Protein AF-A0A7S2GEI8-F1 (afdb_monomer)

Structure (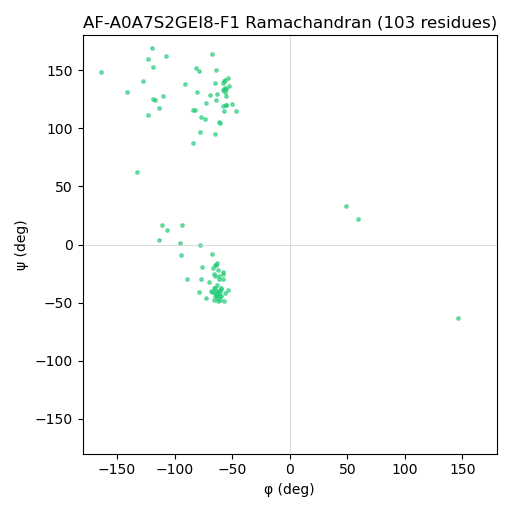mmCIF, N/CA/C/O backbone):
data_AF-A0A7S2GEI8-F1
#
_entry.id   AF-A0A7S2GEI8-F1
#
loop_
_atom_site.group_PDB
_atom_site.id
_atom_site.type_symbol
_atom_site.label_atom_id
_atom_site.label_alt_id
_atom_site.label_comp_id
_atom_site.label_asym_id
_atom_site.label_entity_id
_atom_site.label_seq_id
_atom_site.pdbx_PDB_ins_code
_atom_site.Cartn_x
_atom_site.Cartn_y
_atom_site.Cartn_z
_atom_site.occupancy
_atom_site.B_iso_or_equiv
_atom_site.auth_seq_id
_atom_site.auth_comp_id
_atom_site.auth_asym_id
_atom_site.auth_atom_id
_atom_site.pdbx_PDB_model_num
ATOM 1 N N . VAL A 1 1 ? -4.765 19.783 -20.322 1.00 53.56 1 VAL A N 1
ATOM 2 C CA . VAL A 1 1 ? -4.972 18.432 -19.749 1.00 53.56 1 VAL A CA 1
ATOM 3 C C . VAL A 1 1 ? -3.584 17.814 -19.618 1.00 53.56 1 VAL A C 1
ATOM 5 O O . VAL A 1 1 ? -2.821 17.963 -20.561 1.00 53.56 1 VAL A O 1
ATOM 8 N N . GLY A 1 2 ? -3.158 17.361 -18.438 1.00 67.00 2 GLY A N 1
ATOM 9 C CA . GLY A 1 2 ? -1.764 16.939 -18.204 1.00 67.00 2 GLY A CA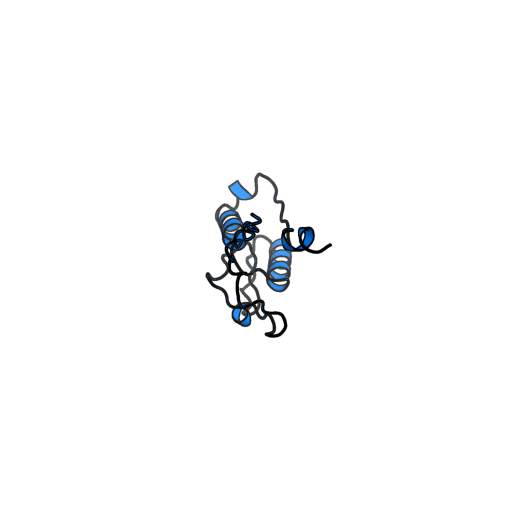 1
ATOM 10 C C . GLY A 1 2 ? -1.241 17.235 -16.795 1.00 67.00 2 GLY A C 1
ATOM 11 O O . GLY A 1 2 ? -0.951 16.318 -16.037 1.00 67.00 2 GLY A O 1
ATOM 12 N N . GLN A 1 3 ? -1.150 18.510 -16.396 1.00 68.56 3 GLN A N 1
ATOM 13 C CA . GLN A 1 3 ? -0.620 18.880 -15.068 1.00 68.56 3 GLN A CA 1
ATOM 14 C C . GLN A 1 3 ? -1.558 18.496 -13.913 1.00 68.56 3 GLN A C 1
ATOM 16 O O . GLN A 1 3 ? -1.095 18.182 -12.820 1.00 68.56 3 GLN A O 1
ATOM 21 N N . ALA A 1 4 ? -2.873 18.521 -14.152 1.00 69.31 4 ALA A N 1
ATOM 22 C CA . ALA A 1 4 ? -3.867 18.128 -13.159 1.00 69.31 4 ALA A CA 1
ATOM 23 C C . ALA A 1 4 ? -3.882 16.605 -12.949 1.00 69.31 4 ALA A C 1
ATOM 25 O O . ALA A 1 4 ? -3.823 16.164 -11.806 1.00 69.31 4 ALA A O 1
ATOM 26 N N . GLU A 1 5 ? -3.874 15.801 -14.022 1.00 70.56 5 GLU A N 1
ATOM 27 C CA . GLU A 1 5 ? -3.798 14.338 -13.899 1.00 70.56 5 GLU A CA 1
ATOM 28 C C . GLU A 1 5 ? -2.465 13.874 -13.311 1.00 70.56 5 GLU A C 1
ATOM 30 O O . GLU A 1 5 ? -2.461 12.977 -12.478 1.00 70.56 5 GLU A O 1
ATOM 35 N N . HIS A 1 6 ? -1.348 14.524 -13.656 1.00 65.88 6 HIS A N 1
ATOM 36 C CA . HIS A 1 6 ? -0.038 14.176 -13.097 1.00 65.88 6 HIS A CA 1
ATOM 37 C C . HIS A 1 6 ? 0.063 14.424 -11.582 1.00 65.88 6 HIS A C 1
ATOM 39 O O . HIS A 1 6 ? 0.843 13.772 -10.893 1.00 65.88 6 HIS A O 1
ATOM 45 N N . ARG A 1 7 ? -0.725 15.369 -11.053 1.00 66.56 7 ARG A N 1
ATOM 46 C CA . ARG A 1 7 ? -0.787 15.686 -9.617 1.00 66.56 7 ARG A CA 1
ATOM 47 C C . ARG A 1 7 ? -1.913 14.957 -8.890 1.00 66.56 7 ARG A C 1
ATOM 49 O O . ARG A 1 7 ? -1.980 15.033 -7.664 1.00 66.56 7 ARG A O 1
ATOM 56 N N . SER A 1 8 ? -2.800 14.288 -9.622 1.00 69.38 8 SER A N 1
ATOM 57 C CA . SER A 1 8 ? -3.902 13.548 -9.030 1.00 69.38 8 SER A CA 1
ATOM 58 C C . SER A 1 8 ? -3.400 12.187 -8.544 1.00 69.38 8 SER A C 1
ATOM 60 O O . SER A 1 8 ? -2.723 11.483 -9.296 1.00 69.38 8 SER A O 1
ATOM 62 N N . PRO A 1 9 ? -3.706 11.780 -7.301 1.00 69.75 9 PRO A N 1
ATOM 63 C CA . PRO A 1 9 ? -3.406 10.430 -6.860 1.00 69.75 9 PRO A CA 1
ATOM 64 C C . PRO A 1 9 ? -4.200 9.430 -7.708 1.00 69.75 9 PRO A C 1
ATOM 66 O O . PRO A 1 9 ? -5.420 9.526 -7.822 1.00 69.75 9 PRO A O 1
ATOM 69 N N . THR A 1 10 ? -3.518 8.425 -8.253 1.00 77.06 10 THR A N 1
ATOM 70 C CA . THR A 1 10 ? -4.150 7.345 -9.030 1.00 77.06 10 THR A CA 1
ATOM 71 C C . THR A 1 10 ? -5.147 6.522 -8.201 1.00 77.06 10 THR A C 1
ATOM 73 O O . THR A 1 10 ? -6.028 5.872 -8.756 1.00 77.06 10 THR A O 1
ATOM 76 N N . LEU A 1 11 ? -5.022 6.538 -6.868 1.00 86.19 11 LEU A N 1
ATOM 77 C CA . LEU A 1 11 ? -5.875 5.802 -5.938 1.00 86.19 11 LEU A CA 1
ATOM 78 C C . LEU A 1 11 ? -6.159 6.637 -4.685 1.00 86.19 11 LEU A C 1
ATOM 80 O O . LEU A 1 11 ? -5.237 7.125 -4.031 1.00 86.19 11 LEU A O 1
ATOM 84 N N . MET A 1 12 ? -7.435 6.724 -4.309 1.00 89.44 12 MET A N 1
ATOM 85 C CA . MET A 1 12 ? -7.884 7.266 -3.028 1.00 89.44 12 MET A CA 1
ATOM 86 C C . MET A 1 12 ? -8.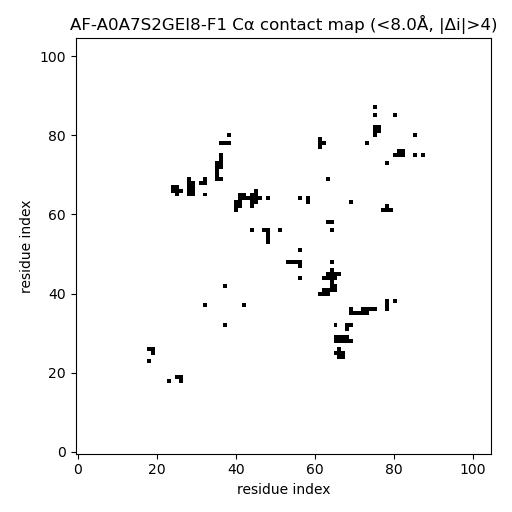597 6.163 -2.239 1.00 89.44 12 MET A C 1
ATOM 88 O O . MET A 1 12 ? -9.553 5.568 -2.726 1.00 89.44 12 MET A O 1
ATOM 92 N N . LEU A 1 13 ? -8.131 5.893 -1.018 1.00 89.31 13 LEU A N 1
ATOM 93 C CA . LEU A 1 13 ? -8.725 4.919 -0.099 1.00 89.31 13 LEU A CA 1
ATOM 94 C C . LEU A 1 13 ? -9.287 5.663 1.112 1.00 89.31 13 LEU A C 1
ATOM 96 O O . LEU A 1 13 ? -8.535 6.282 1.864 1.00 89.31 13 LEU A O 1
ATOM 100 N N . VAL A 1 14 ? -10.602 5.585 1.306 1.00 91.25 14 VAL A N 1
ATOM 101 C CA . VAL A 1 14 ? -11.291 6.145 2.475 1.00 91.25 14 VAL A CA 1
ATOM 102 C C . VAL A 1 14 ? -11.786 4.989 3.332 1.00 91.25 14 VAL A C 1
ATOM 104 O O . VAL A 1 14 ? -12.449 4.083 2.835 1.00 91.25 14 VAL A O 1
ATOM 107 N N . LEU A 1 15 ? -11.445 5.011 4.620 1.00 89.31 15 LEU A N 1
ATOM 108 C CA . LEU A 1 15 ? -11.793 3.960 5.574 1.00 89.31 15 LEU A CA 1
ATOM 109 C C . LEU A 1 15 ? -12.658 4.525 6.705 1.00 89.31 15 LEU A C 1
ATOM 111 O O . LEU A 1 15 ? -12.526 5.707 7.037 1.00 89.31 15 LEU A O 1
ATOM 115 N N . PRO A 1 16 ? -13.511 3.699 7.338 1.00 93.12 16 PRO A N 1
ATOM 116 C CA . PRO A 1 16 ? -14.272 4.120 8.507 1.00 93.12 16 PRO A CA 1
ATOM 117 C C . PRO A 1 16 ? -13.357 4.635 9.624 1.00 93.12 16 PRO A C 1
ATOM 119 O O . PRO A 1 16 ? -12.308 4.053 9.896 1.00 93.12 16 PRO A O 1
ATOM 122 N N . ALA A 1 17 ? -13.776 5.682 10.339 1.00 91.19 17 ALA A N 1
ATOM 123 C CA . ALA A 1 17 ? -12.953 6.319 11.374 1.00 91.19 17 ALA A CA 1
ATOM 124 C C . ALA A 1 17 ? -12.500 5.358 12.495 1.00 91.19 17 ALA A C 1
ATOM 126 O O . ALA A 1 17 ? -11.431 5.529 13.080 1.00 91.19 17 ALA A O 1
ATOM 127 N N . HIS A 1 18 ? -13.294 4.325 12.794 1.00 94.69 18 HIS A N 1
ATOM 128 C CA . HIS A 1 18 ? -12.956 3.324 13.807 1.00 94.69 18 HIS A CA 1
ATOM 129 C C . HIS A 1 18 ? -11.895 2.315 13.338 1.00 94.69 18 HIS A C 1
ATOM 131 O O . HIS A 1 18 ? -11.240 1.704 14.182 1.00 94.69 18 HIS A O 1
ATOM 137 N N . PHE A 1 19 ? -11.674 2.167 12.027 1.00 93.06 19 PHE A N 1
ATOM 138 C CA . PHE A 1 19 ? -10.713 1.210 11.476 1.00 93.06 19 PHE A CA 1
ATOM 139 C C . PHE A 1 19 ? -9.296 1.483 11.985 1.00 93.06 19 PHE A C 1
ATOM 141 O O . PHE A 1 19 ? -8.6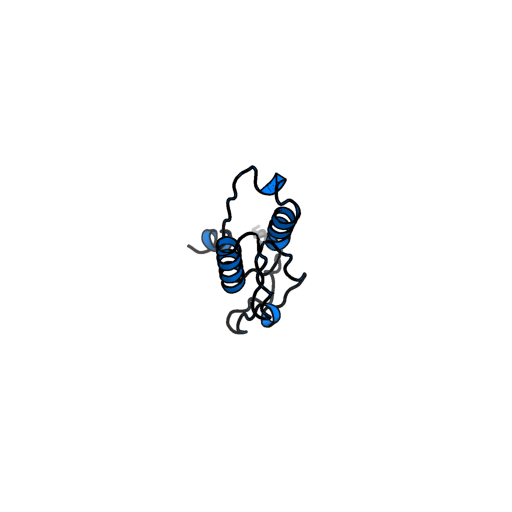16 0.569 12.433 1.00 93.06 19 PHE A O 1
ATOM 148 N N . ALA A 1 20 ? -8.871 2.751 12.008 1.00 92.00 20 ALA A N 1
ATOM 149 C CA . ALA A 1 20 ? -7.539 3.128 12.482 1.00 92.00 20 ALA A CA 1
ATOM 150 C C . ALA A 1 20 ? -7.298 2.769 13.960 1.00 92.00 20 ALA A C 1
ATOM 152 O O . ALA A 1 20 ? -6.166 2.488 14.346 1.00 92.00 20 ALA A O 1
ATOM 153 N N . LYS A 1 21 ? -8.360 2.756 14.778 1.00 94.81 21 LYS A N 1
ATOM 154 C CA . LYS A 1 21 ? -8.290 2.367 16.193 1.00 94.81 21 LYS A CA 1
ATOM 155 C C . LYS A 1 21 ? -8.257 0.850 16.364 1.00 94.81 21 LYS A C 1
ATOM 157 O O . LYS A 1 21 ? -7.521 0.352 17.204 1.00 94.81 21 LYS A O 1
ATOM 162 N N . GLN A 1 22 ? -9.057 0.131 15.578 1.00 95.88 22 GLN A N 1
ATOM 163 C CA . GLN A 1 22 ? -9.164 -1.328 15.656 1.00 95.88 22 GLN A CA 1
ATOM 164 C C . GLN A 1 22 ? -7.982 -2.044 14.995 1.00 95.88 22 GLN A C 1
ATOM 166 O O . GLN A 1 22 ? -7.632 -3.144 15.402 1.00 95.88 22 GLN A O 1
ATOM 171 N N . GLN A 1 23 ? -7.386 -1.432 13.971 1.00 95.19 23 GLN A N 1
ATOM 172 C CA . GLN A 1 23 ? -6.355 -2.031 13.125 1.00 95.19 23 GLN A CA 1
ATOM 173 C C . GLN A 1 23 ? -5.174 -1.066 12.937 1.00 95.19 23 GLN A C 1
ATOM 175 O O . GLN A 1 23 ? -4.883 -0.628 11.817 1.00 95.19 23 GLN A O 1
ATOM 180 N N . PRO A 1 24 ? -4.472 -0.706 14.028 1.00 95.31 24 PRO A N 1
ATOM 181 C CA . PRO A 1 24 ? -3.427 0.314 13.993 1.00 95.31 24 PRO A CA 1
ATOM 182 C C . PRO A 1 24 ? -2.254 -0.079 13.087 1.00 95.31 24 PRO A C 1
ATOM 184 O O . PRO A 1 24 ? -1.705 0.779 12.398 1.00 95.31 24 PRO A O 1
ATOM 187 N N . ALA A 1 25 ? -1.907 -1.370 13.027 1.00 95.19 25 ALA A N 1
ATOM 188 C CA . ALA A 1 25 ? -0.843 -1.877 12.161 1.00 95.19 25 ALA A CA 1
ATOM 189 C C . ALA A 1 25 ? -1.194 -1.718 10.672 1.00 95.19 25 ALA A C 1
ATOM 191 O O . ALA A 1 25 ? -0.411 -1.159 9.905 1.00 95.19 25 ALA A O 1
ATOM 192 N N . ALA A 1 26 ? -2.406 -2.123 10.285 1.00 94.94 26 ALA A N 1
ATOM 193 C CA . ALA A 1 26 ? -2.900 -1.994 8.917 1.00 94.94 26 ALA A CA 1
ATOM 194 C C . ALA A 1 26 ? -3.010 -0.522 8.488 1.00 94.94 26 ALA A C 1
ATOM 196 O O . ALA A 1 26 ? -2.624 -0.151 7.380 1.00 94.94 26 ALA A O 1
ATOM 197 N N . HIS A 1 27 ? -3.483 0.344 9.388 1.00 95.31 27 HIS A N 1
ATOM 198 C CA . HIS A 1 27 ? -3.521 1.784 9.155 1.00 95.31 27 HIS A CA 1
ATOM 199 C C . HIS A 1 27 ? -2.113 2.376 8.982 1.00 95.31 27 HIS A C 1
ATOM 201 O O . HIS A 1 27 ? -1.884 3.156 8.058 1.00 95.31 27 HIS A O 1
ATOM 207 N N . ALA A 1 28 ? -1.149 1.988 9.821 1.00 95.75 28 ALA A N 1
ATOM 208 C CA . ALA A 1 28 ? 0.235 2.438 9.692 1.00 95.75 28 ALA A CA 1
ATOM 209 C C . ALA A 1 28 ? 0.870 1.980 8.367 1.00 95.75 28 ALA A C 1
ATOM 211 O O . ALA A 1 28 ? 1.551 2.776 7.715 1.00 95.75 28 ALA A O 1
ATOM 212 N N . ALA A 1 29 ? 0.593 0.748 7.933 1.00 95.75 29 ALA A N 1
ATOM 213 C CA . ALA A 1 29 ? 1.036 0.232 6.641 1.00 95.75 29 ALA A CA 1
ATOM 214 C C . ALA A 1 29 ? 0.482 1.057 5.473 1.00 95.75 29 ALA A C 1
ATOM 216 O O . ALA A 1 29 ? 1.251 1.534 4.640 1.00 95.75 29 ALA A O 1
ATOM 217 N N . LEU A 1 30 ? -0.823 1.356 5.469 1.00 94.88 30 LEU A N 1
ATOM 218 C CA . LEU A 1 30 ? -1.429 2.230 4.459 1.00 94.88 30 LEU A CA 1
ATOM 219 C C . LEU A 1 30 ? -0.758 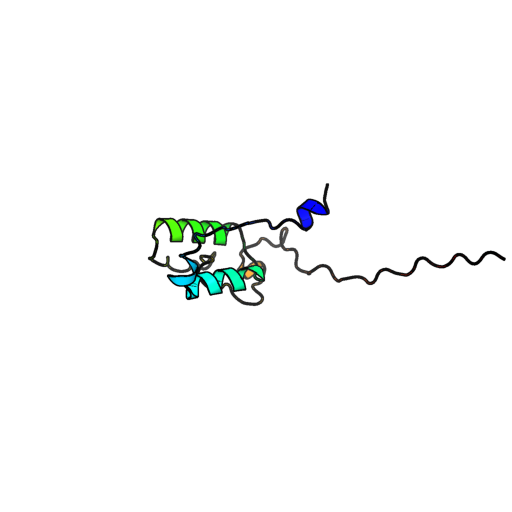3.604 4.398 1.00 94.88 30 LEU A C 1
ATOM 221 O O . LEU A 1 30 ? -0.513 4.119 3.310 1.00 94.88 30 LEU A O 1
ATOM 225 N N . ARG A 1 31 ? -0.436 4.202 5.554 1.00 93.75 31 ARG A N 1
ATOM 226 C CA . ARG A 1 31 ? 0.262 5.497 5.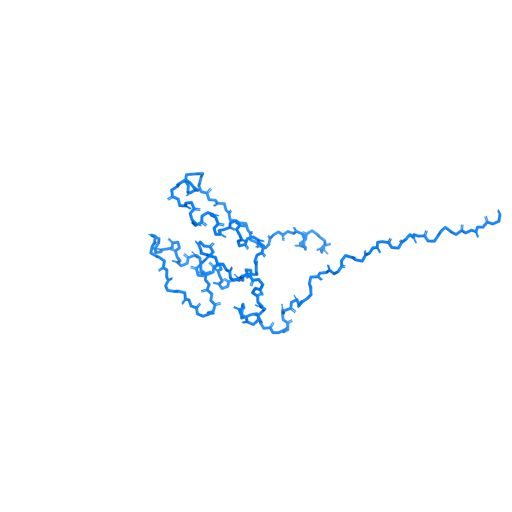621 1.00 93.75 31 ARG A CA 1
ATOM 227 C C . ARG A 1 31 ? 1.670 5.421 5.034 1.00 93.75 31 ARG A C 1
ATOM 229 O O . ARG A 1 31 ? 2.054 6.330 4.303 1.00 93.75 31 ARG A O 1
ATOM 236 N N . ARG A 1 32 ? 2.431 4.362 5.327 1.00 94.69 32 ARG A N 1
ATOM 237 C CA . ARG A 1 32 ? 3.777 4.163 4.763 1.00 94.69 32 ARG A CA 1
ATOM 238 C C . ARG A 1 32 ? 3.723 3.906 3.259 1.00 94.69 32 ARG A C 1
ATOM 240 O O . ARG A 1 32 ? 4.500 4.503 2.515 1.00 94.69 32 ARG A O 1
ATOM 247 N N . ASN A 1 33 ? 2.751 3.116 2.806 1.00 94.00 33 ASN A N 1
ATOM 248 C CA . ASN A 1 33 ? 2.566 2.750 1.404 1.00 94.00 33 ASN A CA 1
ATOM 249 C C . ASN A 1 33 ? 2.237 3.940 0.485 1.00 94.00 33 ASN A C 1
ATOM 251 O O . ASN A 1 33 ? 2.492 3.853 -0.711 1.00 94.00 33 ASN A O 1
ATOM 255 N N . GLN A 1 34 ? 1.798 5.086 1.025 1.00 90.69 34 GLN A N 1
ATOM 256 C CA . GLN A 1 34 ? 1.620 6.332 0.253 1.00 90.69 34 GLN A CA 1
ATOM 257 C C . GLN A 1 34 ? 2.903 6.818 -0.433 1.00 90.69 34 GLN A C 1
ATOM 259 O O . GLN A 1 34 ? 2.833 7.545 -1.418 1.00 90.69 34 GLN A O 1
ATOM 264 N N . ARG A 1 35 ? 4.074 6.450 0.100 1.00 88.31 35 ARG A N 1
ATOM 265 C CA . ARG A 1 35 ? 5.391 6.798 -0.458 1.00 88.31 35 ARG A CA 1
ATOM 266 C C . ARG A 1 35 ? 6.079 5.600 -1.116 1.00 88.31 35 ARG A C 1
ATOM 268 O O . ARG A 1 35 ? 7.279 5.647 -1.373 1.00 88.31 35 ARG A O 1
ATOM 275 N N . ARG A 1 36 ? 5.348 4.505 -1.334 1.00 89.31 36 ARG A N 1
ATOM 276 C CA . ARG A 1 36 ? 5.848 3.277 -1.960 1.00 89.31 36 ARG A CA 1
ATOM 277 C C . ARG A 1 36 ? 5.290 3.144 -3.370 1.00 89.31 36 ARG A C 1
ATOM 279 O O . ARG A 1 36 ? 4.290 3.763 -3.728 1.00 89.31 36 ARG A O 1
ATOM 286 N N . ARG A 1 37 ? 5.934 2.297 -4.170 1.00 88.12 37 ARG A N 1
ATOM 287 C CA . ARG A 1 37 ? 5.478 1.977 -5.523 1.00 88.12 37 ARG A CA 1
ATOM 288 C C . ARG A 1 37 ? 4.315 0.985 -5.454 1.00 88.12 37 ARG A C 1
ATOM 290 O O . ARG A 1 37 ? 4.529 -0.219 -5.305 1.00 88.12 37 ARG A O 1
ATOM 297 N N . VAL A 1 38 ? 3.099 1.524 -5.519 1.00 90.19 38 VAL A N 1
ATOM 298 C CA . VAL A 1 38 ? 1.835 0.775 -5.556 1.00 90.19 38 VAL A CA 1
ATOM 299 C C . VAL A 1 38 ? 1.439 0.503 -7.004 1.00 90.19 38 VAL A C 1
ATOM 301 O O . VAL A 1 38 ? 1.532 1.384 -7.857 1.00 90.19 38 VAL A O 1
ATOM 304 N N . THR A 1 39 ? 0.967 -0.709 -7.271 1.00 89.75 39 THR A N 1
ATOM 305 C CA . THR A 1 39 ? 0.464 -1.141 -8.579 1.00 89.75 39 THR A CA 1
ATOM 306 C C . THR A 1 39 ? -1.000 -1.574 -8.501 1.00 89.75 39 THR A C 1
ATOM 308 O O . THR A 1 39 ? -1.554 -1.785 -7.419 1.00 89.75 39 THR A O 1
ATOM 311 N N . ALA A 1 40 ? -1.634 -1.766 -9.660 1.00 90.44 40 ALA A N 1
ATOM 312 C CA . ALA A 1 40 ? -2.971 -2.353 -9.725 1.00 90.44 40 ALA A CA 1
ATOM 313 C C . ALA A 1 40 ? -3.016 -3.788 -9.157 1.00 90.44 40 ALA A C 1
ATOM 315 O O . ALA A 1 40 ? -4.051 -4.201 -8.636 1.00 90.44 40 ALA A O 1
ATOM 316 N N . TYR A 1 41 ? -1.902 -4.528 -9.192 1.00 90.88 41 TYR A N 1
ATOM 317 C CA . TYR A 1 41 ? -1.819 -5.859 -8.588 1.00 90.88 41 TYR A CA 1
ATOM 318 C C . TYR A 1 41 ? -1.888 -5.796 -7.058 1.00 90.88 41 TYR A C 1
ATOM 320 O O . TYR A 1 41 ? -2.603 -6.586 -6.442 1.00 90.88 41 TYR A O 1
ATOM 328 N N . ASP A 1 42 ? -1.236 -4.807 -6.439 1.00 92.75 42 ASP A N 1
ATOM 329 C CA . ASP A 1 42 ? -1.334 -4.577 -4.989 1.00 92.75 42 ASP A CA 1
ATOM 330 C C . ASP A 1 42 ? -2.762 -4.179 -4.592 1.00 92.75 42 ASP A C 1
ATOM 332 O O . ASP A 1 42 ? -3.286 -4.635 -3.572 1.00 92.75 42 ASP A O 1
ATOM 336 N N . LEU A 1 43 ? -3.441 -3.383 -5.428 1.00 93.06 43 LEU A N 1
ATOM 337 C CA . LEU A 1 43 ? -4.855 -3.065 -5.230 1.00 93.06 43 LEU A CA 1
ATOM 338 C C . LEU A 1 43 ? -5.726 -4.325 -5.319 1.00 93.06 43 LEU A C 1
ATOM 340 O O . LEU A 1 43 ? -6.553 -4.548 -4.437 1.00 93.06 43 LEU A O 1
ATOM 344 N N . HIS A 1 44 ? -5.508 -5.184 -6.318 1.00 92.56 44 HIS A N 1
ATOM 345 C CA . HIS A 1 44 ? -6.208 -6.464 -6.427 1.00 92.56 44 HIS A CA 1
ATOM 346 C C . HIS A 1 44 ? -5.996 -7.335 -5.179 1.00 92.56 44 HIS A C 1
ATOM 348 O O . HIS A 1 44 ? -6.968 -7.804 -4.586 1.00 92.56 44 HIS A O 1
ATOM 354 N N . ALA A 1 45 ? -4.749 -7.491 -4.722 1.00 93.00 45 ALA A N 1
ATOM 355 C CA . ALA A 1 45 ? -4.426 -8.227 -3.499 1.00 93.00 45 ALA A CA 1
ATOM 356 C C . ALA A 1 45 ? -5.107 -7.621 -2.257 1.00 93.00 45 ALA A C 1
ATOM 358 O O . ALA A 1 45 ? -5.605 -8.351 -1.400 1.00 93.00 45 ALA A O 1
ATOM 359 N N . THR A 1 46 ? -5.190 -6.291 -2.181 1.00 94.31 46 THR A N 1
ATOM 360 C CA . THR A 1 46 ? -5.884 -5.567 -1.103 1.00 94.31 46 THR A CA 1
ATOM 361 C C . THR A 1 46 ? -7.386 -5.839 -1.108 1.00 94.31 46 THR A C 1
ATOM 363 O O . THR A 1 46 ? -7.961 -6.109 -0.057 1.00 94.31 46 THR A O 1
ATOM 366 N N . LEU A 1 47 ? -8.027 -5.820 -2.280 1.00 94.06 47 LEU A N 1
ATOM 367 C CA . LEU A 1 47 ? -9.456 -6.115 -2.419 1.00 94.06 47 LEU A CA 1
ATOM 368 C C . LEU A 1 47 ? -9.771 -7.575 -2.073 1.00 94.06 47 LEU A C 1
ATOM 370 O O . LEU A 1 47 ? -10.750 -7.841 -1.378 1.00 94.06 47 LEU A O 1
ATOM 374 N N . ARG A 1 48 ? -8.918 -8.520 -2.490 1.00 93.50 48 ARG A N 1
ATOM 375 C CA . ARG A 1 48 ? -9.039 -9.926 -2.075 1.00 93.50 48 ARG A CA 1
ATOM 376 C C . ARG A 1 48 ? -8.913 -10.077 -0.564 1.00 93.50 48 ARG A C 1
ATOM 378 O O . ARG A 1 48 ? -9.712 -10.788 0.031 1.00 93.50 48 ARG A O 1
ATOM 385 N N . HIS A 1 49 ? -7.946 -9.392 0.045 1.00 94.25 49 HIS A N 1
ATOM 386 C CA . HIS A 1 49 ? -7.781 -9.403 1.493 1.00 94.25 49 HIS A CA 1
ATOM 387 C C . HIS A 1 49 ? -9.018 -8.839 2.210 1.00 94.25 49 HIS A C 1
ATOM 389 O O . HIS A 1 49 ? -9.470 -9.435 3.180 1.00 94.25 49 HIS A O 1
ATOM 395 N N . LEU A 1 50 ? -9.626 -7.754 1.716 1.00 93.31 50 LEU A N 1
ATOM 396 C CA . LEU A 1 50 ? -10.888 -7.245 2.273 1.00 93.31 50 LEU A CA 1
ATOM 397 C C . LEU A 1 50 ? -12.022 -8.271 2.185 1.00 93.31 50 LEU A C 1
ATOM 399 O O . LEU A 1 50 ? -12.787 -8.408 3.136 1.00 93.31 50 LEU A O 1
ATOM 403 N N . ALA A 1 51 ? -12.115 -9.011 1.078 1.00 93.62 51 ALA A N 1
ATOM 404 C CA . ALA A 1 51 ? -13.135 -10.043 0.904 1.00 93.62 51 ALA A CA 1
ATOM 405 C C . ALA A 1 51 ? -12.974 -11.221 1.884 1.00 93.62 51 ALA A C 1
ATOM 407 O O . ALA A 1 51 ? -13.955 -11.887 2.204 1.00 93.62 51 ALA A O 1
ATOM 408 N N . THR A 1 52 ? -11.755 -11.470 2.374 1.00 93.44 52 THR A N 1
ATOM 409 C CA . THR A 1 52 ? -11.444 -12.529 3.350 1.00 93.44 52 THR A CA 1
ATOM 410 C C . THR A 1 52 ? -11.066 -11.981 4.727 1.00 93.44 52 THR A C 1
ATOM 412 O O . THR A 1 52 ? -10.463 -12.692 5.531 1.00 93.44 52 THR A O 1
ATOM 415 N N . TRP A 1 53 ? -11.372 -10.711 5.003 1.00 90.94 53 TRP A N 1
ATOM 416 C CA . TRP A 1 53 ? -10.923 -10.017 6.207 1.00 90.94 53 TRP A CA 1
ATOM 417 C C . TRP A 1 53 ? -11.373 -10.741 7.490 1.00 90.94 53 TRP A C 1
ATOM 419 O O . TRP A 1 53 ? -12.523 -11.177 7.561 1.00 90.94 53 TRP A O 1
ATOM 429 N N . PRO A 1 54 ? -10.523 -10.848 8.535 1.00 88.62 54 PRO A N 1
ATOM 430 C CA . PRO A 1 54 ? -9.172 -10.287 8.691 1.00 88.62 54 PRO A CA 1
ATOM 431 C C . PRO A 1 54 ? -8.044 -11.245 8.274 1.00 88.62 54 PRO A C 1
ATOM 433 O O . PRO A 1 54 ? -6.898 -11.074 8.690 1.00 88.62 54 PRO A O 1
ATOM 436 N N . VAL A 1 55 ? -8.354 -12.302 7.519 1.00 89.19 55 VAL A N 1
ATOM 437 C CA . VAL A 1 55 ? -7.356 -13.305 7.147 1.00 89.19 55 VAL A CA 1
ATOM 438 C C . VAL A 1 55 ? -6.436 -12.719 6.085 1.00 89.19 55 VAL A C 1
ATOM 440 O O . VAL A 1 55 ? -6.825 -12.568 4.925 1.00 89.19 55 VAL A O 1
ATOM 443 N N . MET A 1 56 ? -5.200 -12.430 6.492 1.00 82.31 56 MET A N 1
ATOM 444 C CA . MET A 1 56 ? -4.137 -12.021 5.582 1.00 82.31 56 MET A CA 1
ATOM 445 C C . MET A 1 56 ? -3.921 -13.115 4.529 1.00 82.31 56 MET A C 1
ATOM 447 O O . MET A 1 56 ? -3.560 -14.242 4.889 1.00 82.31 56 MET A O 1
ATOM 451 N N . PRO A 1 57 ? -4.110 -12.818 3.232 1.00 79.19 57 PRO A N 1
ATOM 452 C CA . PRO A 1 57 ? -3.733 -13.755 2.192 1.00 79.19 57 PRO A CA 1
ATOM 453 C C . PRO A 1 57 ? -2.219 -13.955 2.234 1.00 79.19 57 PRO A C 1
ATOM 455 O O . PRO A 1 57 ? -1.466 -13.046 2.598 1.00 79.19 57 PRO A O 1
ATOM 458 N N . ARG A 1 58 ? -1.762 -15.149 1.843 1.00 81.00 58 ARG A N 1
ATOM 459 C CA . ARG A 1 58 ? -0.328 -15.380 1.656 1.00 81.00 58 ARG A CA 1
ATOM 460 C C . ARG A 1 58 ? 0.196 -14.346 0.653 1.00 81.00 58 ARG A C 1
ATOM 462 O O . ARG A 1 58 ? -0.444 -14.183 -0.389 1.00 81.00 58 ARG A O 1
ATOM 469 N N . PRO A 1 59 ? 1.307 -13.651 0.953 1.00 72.31 59 PRO A N 1
ATOM 470 C CA . PRO A 1 59 ? 1.918 -12.752 -0.011 1.00 72.31 59 PRO A CA 1
ATOM 471 C C . PRO A 1 59 ? 2.217 -13.535 -1.285 1.00 72.31 59 PRO A C 1
ATOM 473 O O . PRO A 1 59 ? 2.820 -14.608 -1.221 1.00 72.31 59 PRO A O 1
ATOM 476 N N . ALA A 1 60 ? 1.759 -13.024 -2.422 1.00 71.44 60 ALA A N 1
ATOM 477 C CA . ALA A 1 60 ? 2.250 -13.502 -3.700 1.00 71.44 60 ALA A CA 1
ATOM 478 C C . ALA A 1 60 ? 3.585 -12.803 -3.977 1.00 71.44 60 ALA A C 1
ATOM 480 O O . ALA A 1 60 ? 3.783 -11.664 -3.553 1.00 71.44 60 ALA A O 1
ATOM 481 N N . GLU A 1 61 ? 4.478 -13.442 -4.730 1.00 68.44 61 GLU A N 1
ATOM 482 C CA . GLU A 1 61 ? 5.703 -12.781 -5.212 1.00 68.44 61 GLU A CA 1
ATOM 483 C C . GLU A 1 61 ? 5.382 -11.523 -6.045 1.00 68.44 61 GLU A C 1
ATOM 485 O O . GLU A 1 61 ? 6.182 -10.597 -6.143 1.00 68.44 61 GLU A O 1
ATOM 490 N N . GLU A 1 62 ? 4.179 -11.479 -6.620 1.00 71.75 62 GLU A N 1
ATOM 491 C CA . GLU A 1 62 ? 3.729 -10.477 -7.582 1.00 71.75 62 GLU A CA 1
ATOM 492 C C . GLU A 1 62 ? 3.087 -9.242 -6.927 1.00 71.75 62 GLU A C 1
ATOM 494 O O . GLU A 1 62 ? 3.147 -8.147 -7.490 1.00 71.75 62 GLU A O 1
ATOM 499 N N . ALA A 1 63 ? 2.461 -9.395 -5.753 1.00 86.12 63 ALA A N 1
ATOM 500 C CA . ALA A 1 63 ? 1.681 -8.338 -5.113 1.00 86.12 63 ALA A CA 1
ATOM 501 C C . ALA A 1 63 ? 1.386 -8.607 -3.637 1.00 86.12 63 ALA A C 1
ATOM 503 O O . ALA A 1 63 ? 1.139 -9.742 -3.219 1.00 86.12 63 ALA A O 1
ATOM 504 N N . THR A 1 64 ? 1.292 -7.518 -2.874 1.00 91.19 64 THR A N 1
ATOM 505 C CA . THR A 1 64 ? 0.974 -7.561 -1.444 1.00 91.19 64 THR A CA 1
ATOM 506 C C . THR A 1 64 ? -0.190 -6.630 -1.130 1.00 91.19 64 THR A C 1
ATOM 508 O O . THR A 1 64 ? -0.299 -5.529 -1.665 1.00 91.19 64 THR A O 1
ATOM 511 N N . SER A 1 65 ? -1.077 -7.071 -0.234 1.00 94.25 65 SER A N 1
ATOM 512 C CA . SER A 1 65 ? -2.142 -6.220 0.301 1.00 94.25 65 SER A CA 1
ATOM 513 C C . SER A 1 65 ? -1.555 -4.955 0.940 1.00 94.25 65 SER A C 1
ATOM 515 O O . SER A 1 65 ? -0.663 -5.041 1.779 1.00 94.25 65 SER A O 1
ATOM 517 N N . LEU A 1 66 ? -2.143 -3.793 0.651 1.00 94.75 66 LEU A N 1
ATOM 518 C CA . LEU A 1 66 ? -1.713 -2.489 1.165 1.00 94.75 66 LEU A CA 1
ATOM 519 C C . LEU A 1 66 ? -1.909 -2.313 2.681 1.00 94.75 66 LEU A C 1
ATOM 521 O O . LEU A 1 66 ? -1.423 -1.334 3.248 1.00 94.75 66 LEU A O 1
ATOM 525 N N . PHE A 1 67 ? -2.587 -3.256 3.342 1.00 94.94 67 PHE A N 1
ATOM 526 C CA . PHE A 1 67 ? -2.642 -3.370 4.805 1.00 94.94 67 PHE A CA 1
ATOM 527 C C . PHE A 1 67 ? -1.376 -3.990 5.428 1.00 94.94 67 PHE A C 1
ATOM 529 O O . PHE A 1 67 ? -1.302 -4.118 6.647 1.00 94.94 67 PHE A O 1
ATOM 536 N N . ALA A 1 68 ? -0.385 -4.358 4.612 1.00 93.69 68 ALA A N 1
ATOM 537 C CA . ALA A 1 68 ? 0.964 -4.729 5.024 1.00 93.69 68 ALA A CA 1
ATOM 538 C C . ALA A 1 68 ? 1.992 -3.825 4.324 1.00 93.69 68 ALA A C 1
ATOM 540 O O . ALA A 1 68 ? 1.688 -3.180 3.318 1.00 93.69 68 ALA A O 1
ATOM 541 N N . ASP A 1 69 ? 3.202 -3.742 4.871 1.00 93.12 69 ASP A N 1
ATOM 542 C CA . ASP A 1 69 ? 4.237 -2.868 4.321 1.00 93.12 69 ASP A CA 1
ATOM 543 C C . ASP A 1 69 ? 4.745 -3.370 2.972 1.00 93.12 69 ASP A C 1
ATOM 545 O O . ASP A 1 69 ? 5.164 -4.519 2.835 1.00 93.12 69 ASP A O 1
ATOM 549 N N . LEU A 1 70 ? 4.760 -2.475 1.985 1.00 92.06 70 LEU A N 1
ATOM 550 C CA . LEU A 1 70 ? 5.530 -2.677 0.766 1.00 92.06 70 LEU A CA 1
ATOM 551 C C . LEU A 1 70 ? 7.006 -2.352 1.025 1.00 92.06 70 LEU A C 1
ATOM 553 O O . LEU A 1 70 ? 7.334 -1.461 1.819 1.00 92.06 70 LEU A O 1
ATOM 557 N N . LEU A 1 71 ? 7.889 -3.047 0.303 1.00 89.06 71 LEU A N 1
ATOM 558 C CA . LEU A 1 71 ? 9.339 -2.850 0.365 1.00 89.06 71 LEU A CA 1
ATOM 559 C C . LEU A 1 71 ? 9.720 -1.378 0.153 1.00 89.06 71 LEU A C 1
ATOM 561 O O . LEU A 1 71 ? 9.205 -0.701 -0.745 1.00 89.06 71 LEU A O 1
ATOM 565 N N . ASP A 1 72 ? 10.651 -0.890 0.975 1.00 87.88 72 ASP A N 1
ATOM 566 C CA . ASP A 1 72 ? 11.290 0.403 0.741 1.00 87.88 72 ASP A CA 1
ATOM 567 C C . ASP A 1 72 ? 12.103 0.356 -0.553 1.00 87.88 72 ASP A C 1
ATOM 569 O O . ASP A 1 72 ? 12.737 -0.654 -0.847 1.00 87.88 72 ASP A O 1
ATOM 573 N N . GLY A 1 73 ? 12.049 1.419 -1.353 1.00 84.25 73 GLY A N 1
ATOM 574 C CA . 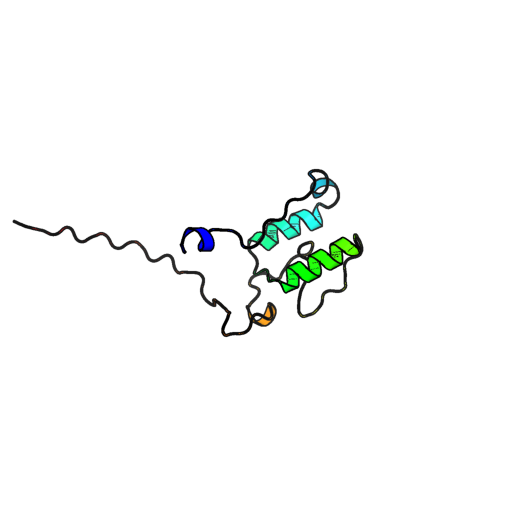GLY A 1 73 ? 12.751 1.462 -2.635 1.00 84.25 73 GLY A CA 1
ATOM 575 C C . GLY A 1 73 ? 12.345 0.369 -3.633 1.00 84.25 73 GLY A C 1
ATOM 576 O O . GLY A 1 73 ? 13.133 0.071 -4.526 1.00 84.25 73 GLY A O 1
ATOM 577 N N . ARG A 1 74 ? 11.146 -0.236 -3.503 1.00 86.44 74 ARG A N 1
ATOM 578 C CA . ARG A 1 74 ? 10.644 -1.285 -4.414 1.00 86.44 74 ARG A CA 1
ATOM 579 C C . ARG A 1 74 ? 10.851 -0.878 -5.880 1.00 86.44 74 ARG A C 1
ATOM 581 O O . ARG A 1 74 ? 10.244 0.088 -6.357 1.00 86.44 74 ARG A O 1
ATOM 588 N N . SER A 1 75 ? 11.700 -1.632 -6.579 1.00 87.12 75 SER A N 1
ATOM 589 C CA . SER A 1 75 ? 11.994 -1.425 -7.998 1.00 87.12 75 SER A CA 1
ATOM 590 C C . SER A 1 75 ? 10.773 -1.743 -8.865 1.00 87.12 75 SER A C 1
ATOM 592 O O . SER A 1 75 ? 9.825 -2.390 -8.419 1.00 87.12 75 SER A O 1
ATOM 594 N N . CYS A 1 76 ? 10.779 -1.301 -10.124 1.00 86.75 76 CYS A N 1
ATOM 595 C CA . CYS A 1 76 ? 9.747 -1.706 -11.082 1.00 86.75 76 CYS A CA 1
ATOM 596 C C . CYS A 1 76 ? 9.710 -3.220 -11.289 1.00 86.75 76 CYS A C 1
ATOM 598 O O . CYS A 1 76 ? 8.626 -3.784 -11.373 1.00 86.75 76 CYS A O 1
ATOM 600 N N . GLU A 1 77 ? 10.869 -3.878 -11.298 1.00 87.12 77 GLU A N 1
ATOM 601 C CA . GLU A 1 77 ? 10.974 -5.333 -11.408 1.00 87.12 77 GLU A CA 1
ATOM 602 C C . GLU A 1 77 ? 10.315 -6.039 -10.216 1.00 87.12 77 GLU A C 1
ATOM 604 O O . GLU A 1 77 ? 9.443 -6.887 -10.408 1.00 87.12 77 GLU A O 1
ATOM 609 N N . ALA A 1 78 ? 10.632 -5.608 -8.989 1.00 84.56 78 ALA A N 1
ATOM 610 C CA . ALA A 1 78 ? 9.983 -6.092 -7.769 1.00 84.56 78 ALA A CA 1
ATOM 611 C C . ALA A 1 78 ? 8.489 -5.717 -7.705 1.00 84.56 78 ALA A C 1
ATOM 613 O O . ALA A 1 78 ? 7.724 -6.274 -6.916 1.00 84.56 78 ALA A O 1
ATOM 614 N N . ALA A 1 79 ? 8.066 -4.742 -8.512 1.00 86.19 79 ALA A N 1
ATOM 615 C CA . ALA A 1 79 ? 6.674 -4.365 -8.714 1.00 86.19 79 ALA A CA 1
ATOM 616 C C . ALA A 1 79 ? 6.015 -5.015 -9.934 1.00 86.19 79 ALA A C 1
ATOM 618 O O . ALA A 1 79 ? 4.851 -4.728 -10.209 1.00 86.19 79 ALA A O 1
ATOM 619 N N . ARG A 1 80 ? 6.741 -5.873 -10.664 1.00 84.00 80 ARG A N 1
ATOM 620 C CA . ARG A 1 80 ? 6.304 -6.507 -11.917 1.00 84.00 80 ARG A CA 1
ATOM 621 C C . ARG A 1 80 ? 5.723 -5.501 -12.913 1.00 84.00 80 ARG A C 1
ATOM 623 O O . ARG A 1 80 ? 4.817 -5.823 -13.676 1.00 84.00 80 ARG A O 1
ATOM 630 N N . ILE A 1 81 ? 6.260 -4.282 -12.904 1.00 85.31 81 ILE A N 1
ATOM 631 C CA . ILE A 1 81 ? 5.989 -3.249 -13.898 1.00 85.31 81 ILE A CA 1
ATOM 632 C C . ILE A 1 81 ? 6.927 -3.533 -15.076 1.00 85.31 81 ILE A C 1
ATOM 634 O O . ILE A 1 81 ? 8.144 -3.449 -14.900 1.00 85.31 81 ILE A O 1
ATOM 638 N N . PRO A 1 82 ? 6.401 -3.870 -16.265 1.00 86.25 82 PRO A N 1
ATOM 639 C CA . PRO A 1 82 ? 7.210 -4.034 -17.465 1.00 86.25 82 PRO A CA 1
ATOM 640 C C . PRO A 1 82 ? 8.080 -2.811 -17.750 1.00 86.25 82 PRO A C 1
ATOM 642 O O . PRO A 1 82 ? 7.648 -1.676 -17.537 1.00 86.25 82 PRO A O 1
ATOM 645 N N . ALA A 1 83 ? 9.294 -3.045 -18.254 1.00 85.06 83 ALA A N 1
ATOM 646 C CA . ALA A 1 83 ? 10.308 -2.007 -18.442 1.00 85.06 83 ALA A CA 1
ATOM 647 C C . ALA A 1 83 ? 9.790 -0.816 -19.265 1.00 85.06 83 ALA A C 1
ATOM 649 O O . ALA A 1 83 ? 10.016 0.333 -18.900 1.00 85.06 83 ALA A O 1
ATOM 650 N N . GLN A 1 84 ? 8.989 -1.072 -20.304 1.00 84.50 84 GLN A N 1
ATOM 651 C CA . GLN A 1 84 ? 8.394 -0.031 -21.147 1.00 84.50 84 GLN A CA 1
ATOM 652 C C . GLN A 1 84 ? 7.415 0.908 -20.415 1.00 84.50 84 GLN A C 1
ATOM 654 O O . GLN A 1 84 ? 7.060 1.958 -20.944 1.00 84.50 84 GLN A O 1
ATOM 659 N N . TRP A 1 85 ? 6.946 0.530 -19.222 1.00 82.75 85 TR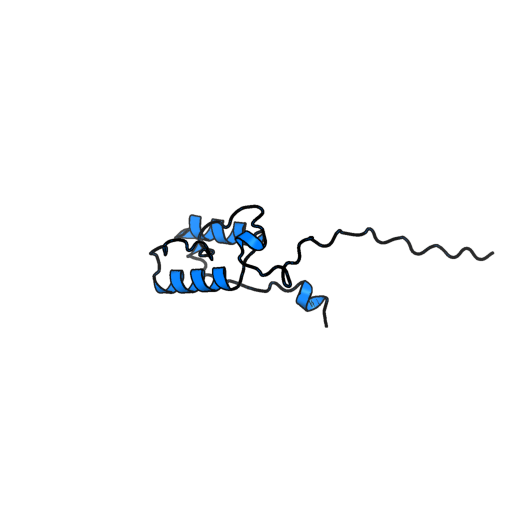P A N 1
ATOM 660 C CA . TRP A 1 85 ? 6.054 1.329 -18.374 1.00 82.75 85 TRP A CA 1
ATOM 661 C C . TRP A 1 85 ? 6.728 1.765 -17.068 1.00 82.75 85 TRP A C 1
ATOM 663 O O . TRP A 1 85 ? 6.090 2.388 -16.215 1.00 82.75 85 TRP A O 1
ATOM 673 N N . CYS A 1 86 ? 8.013 1.453 -16.890 1.00 84.06 86 CYS A N 1
ATOM 674 C CA . CYS A 1 86 ? 8.760 1.891 -15.729 1.00 84.06 86 CYS A CA 1
ATOM 675 C C . CYS A 1 86 ? 9.267 3.324 -15.922 1.00 84.06 86 CYS A C 1
ATOM 677 O O . CYS A 1 86 ? 10.112 3.608 -16.764 1.00 84.06 86 CYS A O 1
ATOM 679 N N . LEU A 1 87 ? 8.779 4.240 -15.086 1.00 74.75 87 LEU A N 1
ATOM 680 C CA . LEU A 1 87 ? 9.369 5.570 -14.937 1.00 74.75 87 LEU A CA 1
ATOM 681 C C . LEU A 1 87 ? 10.526 5.454 -13.934 1.00 74.75 87 LEU A C 1
ATOM 683 O O . LEU A 1 87 ? 10.318 5.547 -12.722 1.00 74.75 87 LEU A O 1
ATOM 687 N N . GLU A 1 88 ? 11.718 5.120 -14.424 1.00 65.12 88 GLU A N 1
ATOM 688 C CA . GLU A 1 88 ? 12.892 4.789 -13.596 1.00 65.12 88 GLU A CA 1
ATOM 689 C C . GLU A 1 88 ? 13.428 5.979 -12.785 1.00 65.12 88 GLU A C 1
ATOM 691 O O . GLU A 1 88 ? 14.045 5.778 -11.740 1.00 65.12 88 GLU A O 1
ATOM 696 N N . THR A 1 89 ? 13.108 7.213 -13.185 1.00 59.09 89 THR A N 1
ATOM 697 C CA . THR A 1 89 ? 13.638 8.424 -12.548 1.00 59.09 89 THR A CA 1
ATOM 698 C C . THR A 1 89 ? 12.505 9.271 -11.963 1.00 59.09 89 THR A C 1
ATOM 700 O O . THR A 1 89 ? 11.594 9.652 -12.706 1.00 59.09 89 THR A O 1
ATOM 703 N N . PRO A 1 90 ? 12.533 9.633 -10.664 1.00 57.06 90 PRO A N 1
ATOM 704 C CA . PRO A 1 90 ? 11.725 10.754 -10.199 1.00 57.06 90 PRO A CA 1
ATOM 705 C C . PRO A 1 90 ? 12.117 11.999 -11.014 1.00 57.06 90 PRO A C 1
ATOM 707 O O . PRO A 1 90 ? 13.303 12.167 -11.314 1.00 57.06 90 PRO A O 1
ATOM 710 N N . PRO A 1 91 ? 11.169 12.868 -11.406 1.00 55.06 91 PRO A N 1
ATOM 711 C CA . PRO A 1 91 ? 11.519 14.088 -12.115 1.00 55.06 91 PRO A CA 1
ATOM 712 C C . PRO A 1 91 ? 12.529 14.861 -11.267 1.00 55.06 91 PRO A C 1
ATOM 714 O O . PRO A 1 91 ? 12.261 15.202 -10.114 1.00 55.06 91 PRO A O 1
ATOM 717 N N . GLN A 1 92 ? 13.714 15.098 -11.824 1.00 55.69 92 GLN A N 1
ATOM 718 C CA . GLN A 1 92 ? 14.683 15.973 -11.188 1.00 55.69 92 GLN A CA 1
ATOM 719 C C . GLN A 1 92 ? 14.054 17.367 -11.162 1.00 55.69 92 GLN A C 1
ATOM 721 O O . GLN A 1 92 ? 13.623 17.869 -12.203 1.00 55.69 92 GLN A O 1
ATOM 726 N N . CYS A 1 93 ? 13.950 17.982 -9.983 1.00 59.47 93 CYS A N 1
ATOM 727 C CA . CYS A 1 93 ? 13.544 19.378 -9.885 1.00 59.47 93 CYS A CA 1
ATOM 728 C C . CYS A 1 93 ? 14.627 20.229 -10.551 1.00 59.47 93 CYS A C 1
ATOM 730 O O . CYS A 1 93 ? 15.632 20.556 -9.924 1.00 59.47 93 CYS A O 1
ATOM 732 N N . VAL A 1 94 ? 14.439 20.564 -11.828 1.00 66.62 94 VAL A N 1
ATOM 733 C CA . VAL A 1 94 ? 15.323 21.495 -12.528 1.00 66.62 94 VAL A CA 1
ATOM 734 C C . VAL A 1 94 ? 15.027 22.893 -11.975 1.00 66.62 94 VAL A C 1
ATOM 736 O O . VAL A 1 94 ? 13.870 23.326 -12.033 1.00 66.62 94 VAL A O 1
ATOM 739 N N . PRO A 1 95 ? 16.016 23.605 -11.405 1.00 68.44 95 PRO A N 1
ATOM 740 C CA . PRO A 1 95 ? 15.820 24.981 -10.973 1.00 68.44 95 PRO A CA 1
ATOM 741 C C . PRO A 1 95 ? 15.308 25.811 -12.153 1.00 68.44 95 PRO A C 1
ATOM 743 O O . PRO A 1 95 ? 15.843 25.705 -13.258 1.00 68.44 95 PRO A O 1
ATOM 746 N N . ARG A 1 96 ? 14.274 26.637 -11.943 1.00 64.75 96 ARG A N 1
ATOM 747 C CA . ARG A 1 96 ? 13.860 27.616 -12.960 1.00 64.75 96 ARG A CA 1
ATOM 748 C C . ARG A 1 96 ? 15.065 28.503 -13.260 1.00 64.75 96 ARG A C 1
ATOM 750 O O . ARG A 1 96 ? 15.496 29.243 -12.378 1.00 64.75 96 ARG A O 1
ATOM 757 N N . GLN A 1 97 ? 15.590 28.439 -14.483 1.00 74.50 97 GLN A N 1
ATOM 758 C CA . GLN A 1 97 ? 16.534 29.449 -14.946 1.00 74.50 97 GLN A CA 1
ATOM 759 C C . GLN A 1 97 ? 15.843 30.819 -14.862 1.00 74.50 97 GLN A C 1
ATOM 761 O O . GLN A 1 97 ? 14.679 30.935 -15.271 1.00 74.50 97 GLN A O 1
ATOM 766 N N . PRO A 1 98 ? 16.501 31.845 -14.298 1.00 65.06 98 PRO A N 1
ATOM 767 C CA . PRO A 1 98 ? 16.011 33.208 -14.403 1.00 65.06 98 PRO A CA 1
ATOM 768 C C . PRO A 1 98 ? 15.870 33.558 -15.886 1.00 65.06 98 PRO A C 1
ATOM 770 O O . PRO A 1 98 ? 16.770 33.269 -16.674 1.00 65.06 98 PRO A O 1
ATOM 773 N N . LEU A 1 99 ? 14.740 34.160 -16.264 1.00 61.97 99 LEU A N 1
ATOM 774 C CA . LEU A 1 99 ? 14.623 34.833 -17.555 1.00 61.97 99 LEU A CA 1
ATOM 775 C C . LEU A 1 99 ? 15.755 35.859 -17.606 1.00 61.97 99 LEU A C 1
ATOM 777 O O . LEU A 1 99 ? 15.837 36.701 -16.711 1.00 61.97 99 LEU A O 1
ATOM 781 N N . ALA A 1 100 ? 16.650 35.729 -18.587 1.00 64.94 100 ALA A N 1
ATOM 782 C CA . ALA A 1 100 ? 17.689 36.716 -18.827 1.00 64.94 100 ALA A CA 1
ATOM 783 C C . ALA A 1 100 ? 17.012 38.090 -18.884 1.00 64.94 100 ALA A C 1
ATOM 785 O O . ALA A 1 100 ? 16.072 38.286 -19.655 1.00 64.94 100 ALA A O 1
ATOM 786 N N . SER A 1 101 ? 17.427 38.999 -18.004 1.00 61.44 101 SER A N 1
ATOM 787 C CA . SER A 1 101 ? 17.076 40.405 -18.130 1.00 61.44 101 SER A CA 1
ATOM 788 C C . SER A 1 101 ? 17.679 40.867 -19.446 1.00 61.44 101 SER A C 1
ATOM 790 O O . SER A 1 101 ? 18.902 40.984 -19.546 1.00 61.44 101 SER A O 1
ATOM 792 N N . ASP A 1 102 ? 16.824 41.037 -20.448 1.00 54.28 102 ASP A N 1
ATOM 793 C CA . ASP A 1 102 ? 17.189 41.644 -21.715 1.00 54.28 102 ASP A CA 1
ATOM 794 C C . ASP A 1 102 ? 17.651 43.067 -21.390 1.00 54.28 102 ASP A C 1
ATOM 796 O O . ASP A 1 102 ? 16.871 43.919 -20.958 1.00 54.28 102 ASP A O 1
ATOM 800 N N . GLY A 1 103 ? 18.966 43.261 -21.428 1.00 55.16 103 GLY A N 1
ATOM 801 C CA . GLY A 1 103 ? 19.583 44.563 -21.295 1.00 55.16 103 GLY A CA 1
ATOM 802 C C . GLY A 1 103 ? 19.417 45.285 -22.618 1.00 55.16 103 GLY A C 1
ATOM 803 O O . GLY A 1 103 ? 20.070 44.927 -23.594 1.00 55.16 103 GLY A O 1
ATOM 804 N N . THR A 1 104 ? 18.572 46.306 -22.637 1.00 52.97 104 THR A N 1
ATOM 805 C CA . THR A 1 104 ? 18.542 47.303 -23.707 1.00 52.97 104 THR A CA 1
ATOM 806 C C . THR A 1 104 ? 18.752 48.678 -23.090 1.00 52.97 104 THR A C 1
ATOM 808 O O . THR A 1 104 ? 17.896 49.126 -22.330 1.00 52.97 104 THR A O 1
ATOM 811 N N . GLU A 1 105 ? 19.931 49.223 -23.419 1.00 41.78 105 GLU A N 1
ATOM 812 C CA . GLU A 1 105 ? 20.381 50.630 -23.514 1.00 41.78 105 GLU A CA 1
ATOM 813 C C . GLU A 1 105 ? 19.915 51.678 -22.491 1.00 41.78 105 GLU A C 1
ATOM 815 O O . GLU A 1 105 ? 18.713 52.014 -22.431 1.00 41.78 105 GLU A O 1
#

Secondary structure (DSSP, 8-state):
--HHHHHS-S------TTHHHH-HHHHHHHHHHTTS---HHHHHHHHHHHHTTTSPPPPPSS---TTSPPPTT--TTTTT--GGG---SPPP----PPPP-----

Nearest PDB structures (foldseek):
  1sly-assembly1_A  TM=2.547E-01  e=4.423E+00  Escherichia coli

Radius of gyration: 19.49 Å; Cα contacts (8 Å, |Δi|>4): 83; chains: 1; bounding box: 35×66×40 Å

Sequence (105 aa):
VGQAEHRSPTLMLVLPAHFAKQQPAAHAALRRNQRRRVTAYDLHATLRHLATWPVMPRPAEEATSLFADLLDGRSCEAARIPAQWCLETPPQCVPRQPLASDGTE

Mean predicted aligned error: 9.58 Å

pLDDT: mean 82.22, std 13.36, range [41.78, 95.88]

Foldseek 3Di:
DPPVVVPDPPDDDDDPPCCCVVQVLLVVLLVQCVPPDDDVQLVVLQVVCVVVPPDADDDDQAYHHSSHHDDDVQACVSNVNPPVRDPRDDPDPDPPDPDPPPDDD

Organism: NCBI:txid156173

Solvent-accessible surface area (backbone atoms only — not comparable to full-atom values): 6805 Å² total; per-residue (Å²): 140,55,74,64,63,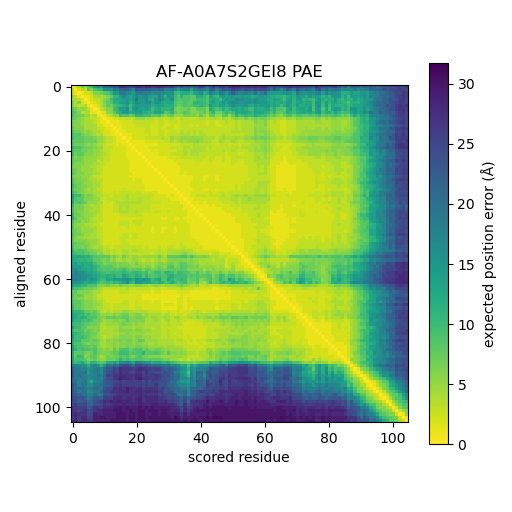73,70,47,75,95,71,85,88,87,74,63,83,62,48,51,75,78,36,49,65,35,44,50,16,43,62,57,41,74,80,40,80,78,48,72,54,20,50,50,37,30,53,53,28,63,76,47,59,90,51,77,65,80,75,48,90,66,31,47,34,46,57,41,75,68,59,82,84,51,44,45,71,70,49,68,42,55,73,96,74,44,79,89,64,79,82,75,86,72,76,82,74,76,78,78,79,82,85,76,134

InterPro domains:
  IPR004245 Protein of unknown function DUF229 [PF02995] (2-97)
  IPR004245 Protein of unknown function DUF229 [PTHR10974] (2-87)